Protein AF-A0A9E4D2E5-F1 (afdb_monomer_lite)

Foldseek 3Di:
DDDDDPDDDPPCPVWDFDDFDQPPQDLDPPVQRSQKDAAPPPPGDADQQWEADPPPGIIGGDRTGDDFQDWDADPNVRFIWTWDADPVRDIYTDTDD

Sequence (97 aa):
RAAIDIMGEIRDDGRRRYELEDLGFREVPNRWRKFYRHWDGPTDELAPNEILCPVCKVVIRSVREFRPGDRVYCMPCMTRMVVAEDGKGGLVAEVVF

Secondary structure (DSSP, 8-state):
-----SS---------B---------SS-GGGGGGEEE---TT----TTEEE-TTT-EEEE-SB---TT-EEEETTTTEEEEEEE-TTS-EEEEE--

Radius of gyration: 14.25 Å; chains: 1; bounding box: 36×35×33 Å

pLDDT: mean 89.62, std 16.89, range [34.72, 98.56]

Structure (mmCIF, N/CA/C/O backbone):
data_AF-A0A9E4D2E5-F1
#
_entry.id   AF-A0A9E4D2E5-F1
#
loop_
_atom_site.group_PDB
_atom_site.id
_atom_site.type_symbol
_atom_site.label_atom_id
_atom_site.label_alt_id
_atom_site.label_comp_id
_atom_site.label_asym_id
_atom_site.label_entity_id
_atom_site.label_seq_id
_atom_site.pdbx_PDB_ins_code
_atom_site.Cartn_x
_atom_site.Cartn_y
_atom_site.Cartn_z
_atom_site.occupancy
_atom_site.B_iso_or_equiv
_atom_site.auth_seq_id
_atom_site.auth_comp_id
_atom_site.auth_asym_id
_atom_site.auth_atom_id
_atom_site.pdbx_PDB_model_num
ATOM 1 N N . ARG A 1 1 ? -23.140 9.278 -0.254 1.00 34.72 1 ARG A N 1
ATOM 2 C CA . ARG A 1 1 ? -23.334 10.687 -0.677 1.00 34.72 1 ARG A CA 1
ATOM 3 C C . ARG A 1 1 ? -21.958 11.333 -0.781 1.00 34.72 1 ARG A C 1
ATOM 5 O O . ARG A 1 1 ? -21.404 11.692 0.244 1.00 34.72 1 ARG A O 1
ATOM 12 N N . ALA A 1 2 ? -21.387 11.397 -1.982 1.00 39.19 2 ALA A N 1
ATOM 13 C CA . ALA A 1 2 ? -20.207 12.210 -2.268 1.00 39.19 2 ALA A CA 1
ATOM 14 C C . ALA A 1 2 ? -20.697 13.431 -3.053 1.00 39.19 2 ALA A C 1
ATOM 16 O O . ALA A 1 2 ? -21.462 13.265 -4.003 1.00 39.19 2 ALA A O 1
ATOM 17 N N . ALA A 1 3 ? -20.335 14.633 -2.612 1.00 40.53 3 ALA A N 1
ATOM 18 C CA . ALA A 1 3 ? -20.640 15.862 -3.330 1.00 40.53 3 ALA A CA 1
ATOM 19 C C . ALA A 1 3 ? -19.585 16.050 -4.427 1.00 40.53 3 ALA A C 1
ATOM 21 O O . ALA A 1 3 ? -18.404 16.214 -4.123 1.00 40.53 3 ALA A O 1
ATOM 22 N N . ILE A 1 4 ? -20.017 15.973 -5.683 1.00 41.22 4 ILE A N 1
ATOM 23 C CA . ILE A 1 4 ? -19.251 16.417 -6.846 1.00 41.22 4 ILE A CA 1
ATOM 24 C C . ILE A 1 4 ? -19.740 17.840 -7.119 1.00 41.22 4 ILE A C 1
ATOM 26 O O . ILE A 1 4 ? -20.879 18.004 -7.548 1.00 41.22 4 ILE A O 1
ATOM 30 N N . ASP A 1 5 ? -18.912 18.846 -6.835 1.00 39.50 5 ASP A N 1
ATOM 31 C CA . ASP A 1 5 ? -19.146 20.212 -7.307 1.00 39.50 5 ASP A CA 1
ATOM 32 C C . ASP A 1 5 ? -18.443 20.416 -8.654 1.00 39.50 5 ASP A C 1
ATOM 34 O O . ASP A 1 5 ? -17.333 19.941 -8.889 1.00 39.50 5 ASP A O 1
ATOM 38 N N . ILE A 1 6 ? -19.145 21.108 -9.549 1.00 51.81 6 ILE A N 1
ATOM 39 C CA . ILE A 1 6 ? -18.896 21.258 -10.993 1.00 51.81 6 ILE A CA 1
ATOM 40 C C . ILE A 1 6 ? -17.734 22.226 -11.316 1.00 51.81 6 ILE A C 1
ATOM 42 O O . ILE A 1 6 ? -17.472 22.546 -12.471 1.00 51.81 6 ILE A O 1
ATOM 46 N N . MET A 1 7 ? -16.956 22.657 -10.325 1.00 44.91 7 MET A N 1
ATOM 47 C CA . MET A 1 7 ? -15.803 23.537 -10.523 1.00 44.91 7 MET A CA 1
ATOM 48 C C . MET A 1 7 ? -14.613 22.964 -9.761 1.00 44.91 7 MET A C 1
ATOM 50 O O . MET A 1 7 ? -14.681 22.799 -8.549 1.00 44.91 7 MET A O 1
ATOM 54 N N . GLY A 1 8 ? -13.560 22.602 -10.500 1.00 46.81 8 GLY A N 1
ATOM 55 C CA . GLY A 1 8 ? -12.367 21.891 -10.037 1.00 46.81 8 GLY A CA 1
ATOM 56 C C . GLY A 1 8 ? -11.511 22.638 -9.013 1.00 46.81 8 GLY A C 1
ATOM 57 O O . GLY A 1 8 ? -10.344 22.913 -9.271 1.00 46.81 8 GLY A O 1
ATOM 58 N N . GLU A 1 9 ? -12.055 22.906 -7.834 1.00 43.22 9 GLU A N 1
ATOM 59 C CA . GLU A 1 9 ? -11.268 23.134 -6.634 1.00 43.22 9 GLU A CA 1
ATOM 60 C C . GLU A 1 9 ? -10.908 21.771 -6.043 1.00 43.22 9 GLU A C 1
ATOM 62 O O . GLU A 1 9 ? -11.768 20.974 -5.657 1.00 43.22 9 GLU A O 1
ATOM 67 N N . ILE A 1 10 ? -9.609 21.478 -5.989 1.00 56.19 10 ILE A N 1
ATOM 68 C CA . ILE A 1 10 ? -9.095 20.367 -5.191 1.00 56.19 10 ILE A CA 1
ATOM 69 C C . ILE A 1 10 ? -9.446 20.706 -3.743 1.00 56.19 10 ILE A C 1
ATOM 71 O O . ILE A 1 10 ? -8.727 21.468 -3.101 1.00 56.19 10 ILE A O 1
ATOM 75 N N . ARG A 1 11 ? -10.558 20.166 -3.232 1.00 54.12 11 ARG A N 1
ATOM 76 C CA . ARG A 1 11 ? -10.847 20.213 -1.799 1.00 54.12 11 ARG A CA 1
ATOM 77 C C . ARG A 1 11 ? -9.665 19.574 -1.089 1.00 54.12 11 ARG A C 1
ATOM 79 O O . ARG A 1 11 ? -9.365 18.401 -1.321 1.00 54.12 11 ARG A O 1
ATOM 86 N N . ASP A 1 12 ? -8.977 20.371 -0.282 1.00 63.00 12 ASP A N 1
ATOM 87 C CA . ASP A 1 12 ? -8.009 19.851 0.663 1.00 63.00 12 ASP A CA 1
ATOM 88 C C . ASP A 1 12 ? -8.774 18.941 1.629 1.00 63.00 12 ASP A C 1
ATOM 90 O O . ASP A 1 12 ? -9.605 19.389 2.416 1.00 63.00 12 ASP A O 1
ATOM 94 N N . ASP A 1 13 ? -8.567 17.634 1.490 1.00 79.75 13 ASP A N 1
ATOM 95 C CA . ASP A 1 13 ? -9.193 16.606 2.325 1.00 79.75 13 ASP A CA 1
ATOM 96 C C . ASP A 1 13 ? -8.519 16.507 3.711 1.00 79.75 13 ASP A C 1
ATOM 98 O O . ASP A 1 13 ? -8.857 15.632 4.523 1.00 79.75 13 ASP A O 1
ATOM 102 N N . GLY A 1 14 ? -7.563 17.407 3.978 1.00 90.75 14 GLY A N 1
ATOM 103 C CA . GLY A 1 14 ? -6.782 17.483 5.203 1.00 90.75 14 GLY A CA 1
ATOM 104 C C . GLY A 1 14 ? -5.843 16.294 5.378 1.00 90.75 14 GLY A C 1
ATOM 105 O O . GLY A 1 14 ? -5.397 16.036 6.495 1.00 90.75 14 GLY A O 1
ATOM 106 N N . ARG A 1 15 ? -5.596 15.499 4.329 1.00 94.19 15 ARG A N 1
ATOM 107 C CA . ARG A 1 15 ? -4.668 14.366 4.390 1.00 94.19 15 ARG A CA 1
ATOM 108 C C . ARG A 1 15 ? -3.243 14.850 4.216 1.00 94.19 15 ARG A C 1
ATOM 110 O O . ARG A 1 15 ? -2.937 15.653 3.331 1.00 94.19 15 ARG A O 1
ATOM 117 N N . ARG A 1 16 ? -2.340 14.275 5.009 1.00 95.88 16 ARG A N 1
ATOM 118 C CA . ARG A 1 16 ? -0.901 14.465 4.812 1.00 95.88 16 ARG A CA 1
ATOM 119 C C . ARG A 1 16 ? -0.507 13.985 3.418 1.00 95.88 16 ARG A C 1
ATOM 121 O O . ARG A 1 16 ? -1.027 12.977 2.931 1.00 95.88 16 ARG A O 1
ATOM 128 N N . ARG A 1 17 ? 0.405 14.720 2.783 1.00 96.44 17 ARG A N 1
ATOM 129 C CA . ARG A 1 17 ? 0.976 14.368 1.482 1.00 96.44 17 ARG A CA 1
ATOM 130 C C . ARG A 1 17 ? 2.392 13.839 1.647 1.00 96.44 17 ARG A C 1
ATOM 132 O O . ARG A 1 17 ? 3.122 14.290 2.523 1.00 96.44 17 ARG A O 1
ATOM 139 N N . TYR A 1 18 ? 2.751 12.908 0.777 1.00 97.00 18 TYR A N 1
ATOM 140 C CA . TYR A 1 18 ? 4.011 12.183 0.799 1.00 97.00 18 TYR A CA 1
ATOM 141 C C . TYR A 1 18 ? 4.649 12.247 -0.584 1.00 97.00 18 TYR A C 1
ATOM 143 O O . TYR A 1 18 ? 3.981 12.033 -1.601 1.00 97.00 18 TYR A O 1
ATOM 151 N N . GLU A 1 19 ? 5.946 12.526 -0.621 1.00 97.00 19 GLU A N 1
ATOM 152 C CA . GLU A 1 19 ? 6.740 12.389 -1.835 1.00 97.00 19 GLU A CA 1
ATOM 153 C C . GLU A 1 19 ? 7.087 10.914 -2.044 1.00 97.00 19 GLU A C 1
ATOM 155 O O . GLU A 1 19 ? 7.446 10.197 -1.110 1.00 97.00 19 GLU A O 1
ATOM 160 N N . LEU A 1 20 ? 6.913 10.436 -3.277 1.00 97.38 20 LEU A N 1
ATOM 161 C CA . LEU A 1 20 ? 7.169 9.046 -3.637 1.00 97.38 20 LEU A CA 1
ATOM 162 C C . LEU A 1 20 ? 8.314 8.979 -4.637 1.00 97.38 20 LEU A C 1
ATOM 164 O O . LEU A 1 20 ? 8.183 9.446 -5.771 1.00 97.38 20 LEU A O 1
ATOM 168 N N . GLU A 1 21 ? 9.385 8.316 -4.230 1.00 95.00 21 GLU A N 1
ATOM 169 C CA . GLU A 1 21 ? 10.491 7.929 -5.098 1.00 95.00 21 GLU A CA 1
ATOM 170 C C . GLU A 1 21 ? 10.285 6.506 -5.637 1.00 95.00 21 GLU A C 1
ATOM 172 O O . GLU A 1 21 ? 9.567 5.696 -5.037 1.00 95.00 21 GLU A O 1
ATOM 177 N N . ASP A 1 22 ? 10.880 6.210 -6.796 1.00 94.31 22 ASP A N 1
ATOM 178 C CA . ASP A 1 22 ? 10.917 4.852 -7.349 1.00 94.31 22 ASP A CA 1
ATOM 179 C C . ASP A 1 22 ? 11.909 4.007 -6.540 1.00 94.31 22 ASP A C 1
ATOM 181 O O . ASP A 1 22 ? 13.101 4.303 -6.507 1.00 94.31 22 ASP A O 1
ATOM 185 N N . LEU A 1 23 ? 11.407 2.951 -5.898 1.00 94.94 23 LEU A N 1
ATOM 186 C CA . LEU A 1 23 ? 12.193 2.039 -5.062 1.00 94.94 23 LEU A CA 1
ATOM 187 C C . LEU A 1 23 ? 12.667 0.793 -5.829 1.00 94.94 23 LEU A C 1
ATOM 189 O O . LEU A 1 23 ? 13.105 -0.186 -5.232 1.00 94.94 23 LEU A O 1
ATOM 193 N N . GLY A 1 24 ? 12.578 0.805 -7.161 1.00 92.50 24 GLY A N 1
ATOM 194 C CA . GLY A 1 24 ? 13.073 -0.273 -8.012 1.00 92.50 24 GLY A CA 1
ATOM 195 C C . GLY A 1 24 ? 12.099 -1.436 -8.203 1.00 92.50 24 GLY A C 1
ATOM 196 O O . GLY A 1 24 ? 12.519 -2.490 -8.675 1.00 92.50 24 GLY A O 1
ATOM 197 N N . PHE A 1 25 ? 10.811 -1.256 -7.900 1.00 95.50 25 PHE A N 1
ATOM 198 C CA . PHE A 1 25 ? 9.767 -2.260 -8.124 1.00 95.50 25 PHE A CA 1
ATOM 199 C C . PHE A 1 25 ? 9.488 -2.413 -9.633 1.00 95.50 25 PHE A C 1
ATOM 201 O O . PHE A 1 25 ? 9.061 -1.464 -10.289 1.00 95.50 25 PHE A O 1
ATOM 208 N N . ARG A 1 26 ? 9.765 -3.575 -10.239 1.00 96.00 26 ARG A N 1
ATOM 209 C CA . ARG A 1 26 ? 9.787 -3.759 -11.714 1.00 96.00 26 ARG A CA 1
ATOM 210 C C . ARG A 1 26 ? 8.583 -4.509 -12.279 1.00 96.00 26 ARG A C 1
ATOM 212 O O . ARG A 1 26 ? 8.457 -4.599 -13.497 1.00 96.00 26 ARG A O 1
ATOM 219 N N . GLU A 1 27 ? 7.691 -4.982 -11.422 1.00 95.12 27 GLU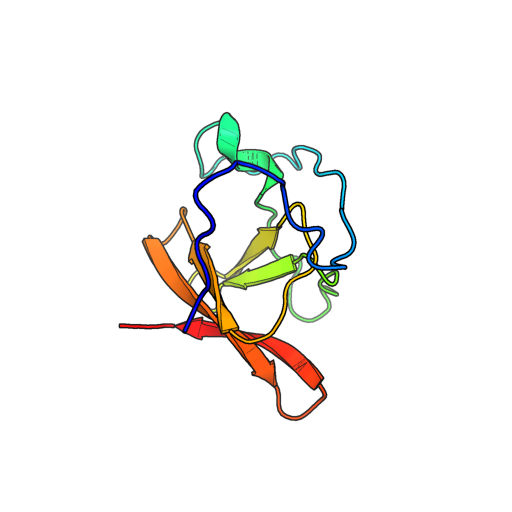 A N 1
ATOM 220 C CA . GLU A 1 27 ? 6.541 -5.828 -11.741 1.00 95.12 27 GLU A CA 1
ATOM 221 C C . GLU A 1 27 ? 5.351 -5.030 -12.311 1.00 95.12 27 GLU A C 1
ATOM 223 O O . GLU A 1 27 ? 4.359 -5.608 -12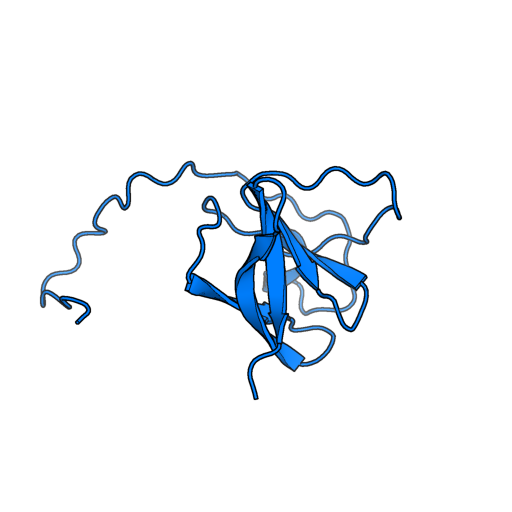.746 1.00 95.12 27 GLU A O 1
ATOM 228 N N . VAL A 1 28 ? 5.452 -3.695 -12.351 1.00 95.88 28 VAL A N 1
ATOM 229 C CA . VAL A 1 28 ? 4.469 -2.789 -12.971 1.00 95.88 28 VAL A CA 1
ATOM 230 C C . VAL A 1 28 ? 5.127 -1.844 -13.989 1.00 95.88 28 VAL A C 1
ATOM 232 O O . VAL A 1 28 ? 6.341 -1.597 -13.931 1.00 95.88 28 VAL A O 1
ATOM 235 N N . PRO A 1 29 ? 4.343 -1.259 -14.922 1.00 96.06 29 PRO A N 1
ATOM 236 C CA . PRO A 1 29 ? 4.842 -0.249 -15.852 1.00 96.06 29 PRO A CA 1
ATOM 237 C C . PRO A 1 29 ? 5.511 0.932 -15.140 1.00 96.06 29 PRO A C 1
ATOM 239 O O . PRO A 1 29 ? 5.068 1.345 -14.070 1.00 96.06 29 PRO A O 1
ATOM 242 N N . ASN A 1 30 ? 6.531 1.519 -15.779 1.00 96.00 30 ASN A N 1
ATOM 243 C CA . ASN A 1 30 ? 7.408 2.545 -15.197 1.00 96.00 30 ASN A CA 1
ATOM 244 C C . ASN A 1 30 ? 6.653 3.657 -14.440 1.00 96.00 30 ASN A C 1
ATOM 246 O O . ASN A 1 30 ? 6.967 3.934 -13.287 1.00 96.00 30 ASN A O 1
ATOM 250 N N . ARG A 1 31 ? 5.586 4.207 -15.038 1.00 94.94 31 ARG A N 1
ATOM 251 C CA . ARG A 1 31 ? 4.792 5.296 -14.439 1.00 94.94 31 ARG A CA 1
ATOM 252 C C . ARG A 1 31 ? 4.177 4.967 -13.069 1.00 94.94 31 ARG A C 1
ATOM 254 O O . ARG A 1 31 ? 3.789 5.882 -12.348 1.00 94.94 31 ARG A O 1
ATOM 261 N N . TRP A 1 32 ? 4.054 3.683 -12.729 1.00 95.56 32 TRP A N 1
ATOM 262 C CA . TRP A 1 32 ? 3.424 3.213 -11.499 1.00 95.56 32 TRP A CA 1
ATOM 263 C C . TRP A 1 32 ? 4.412 2.732 -10.436 1.00 95.56 32 TRP A C 1
ATOM 265 O O . TRP A 1 32 ? 3.996 2.536 -9.302 1.00 95.56 32 TRP A O 1
ATOM 275 N N . ARG A 1 33 ? 5.697 2.552 -10.760 1.00 97.31 33 ARG A N 1
ATOM 276 C CA . ARG A 1 33 ? 6.663 1.863 -9.883 1.00 97.31 33 ARG A CA 1
ATOM 277 C C . ARG A 1 33 ? 6.819 2.506 -8.512 1.00 97.31 33 ARG A C 1
ATOM 279 O O . ARG A 1 33 ? 6.778 1.806 -7.513 1.00 97.31 33 ARG A O 1
ATOM 286 N N . LYS A 1 34 ? 6.859 3.840 -8.452 1.00 97.50 34 LYS A N 1
ATOM 287 C CA . LYS A 1 34 ? 6.927 4.604 -7.192 1.00 97.50 34 LYS A CA 1
ATOM 288 C C . LYS A 1 34 ? 5.788 4.319 -6.204 1.00 97.50 34 LYS A C 1
ATOM 290 O O . LYS A 1 34 ? 5.941 4.567 -5.013 1.00 97.50 34 LYS A O 1
ATOM 295 N N . PHE A 1 35 ? 4.651 3.806 -6.679 1.00 98.25 35 PHE A N 1
ATOM 296 C CA . PHE A 1 35 ? 3.513 3.435 -5.834 1.00 98.25 35 PHE A CA 1
ATOM 297 C C . PHE A 1 35 ? 3.639 2.027 -5.243 1.00 98.25 35 PHE A C 1
ATOM 299 O O . PHE A 1 35 ? 2.703 1.559 -4.605 1.00 98.25 35 PHE A O 1
ATOM 306 N N . TYR A 1 36 ? 4.759 1.341 -5.460 1.00 98.19 36 TYR A N 1
ATOM 307 C CA . TYR A 1 36 ? 4.980 -0.009 -4.971 1.00 98.19 36 TYR A CA 1
ATOM 308 C C . TYR A 1 36 ? 6.369 -0.141 -4.355 1.00 98.19 36 TYR A C 1
ATOM 310 O O . TYR A 1 36 ? 7.329 0.494 -4.795 1.00 98.19 36 TYR A O 1
ATOM 318 N N . ARG A 1 37 ? 6.463 -0.997 -3.343 1.00 98.00 37 ARG A N 1
ATOM 319 C CA . ARG A 1 37 ? 7.718 -1.564 -2.847 1.00 98.00 37 ARG A CA 1
ATOM 320 C C . ARG A 1 37 ? 7.481 -3.005 -2.413 1.00 98.00 37 ARG A C 1
ATOM 322 O O . ARG A 1 37 ? 6.339 -3.406 -2.157 1.00 98.00 37 ARG A O 1
ATOM 329 N N . HIS A 1 38 ? 8.548 -3.788 -2.355 1.00 97.81 38 HIS A N 1
ATOM 330 C CA . HIS A 1 38 ? 8.485 -5.118 -1.763 1.00 97.81 38 HIS A CA 1
ATOM 331 C C . HIS A 1 38 ? 8.223 -5.001 -0.256 1.00 97.81 38 HIS A C 1
ATOM 333 O O . HIS A 1 38 ? 8.604 -4.016 0.374 1.00 97.81 38 HIS A O 1
ATOM 339 N N . TRP A 1 39 ? 7.493 -5.975 0.283 1.00 97.56 39 TRP A N 1
ATOM 340 C CA . TRP A 1 39 ? 7.259 -6.096 1.718 1.00 97.56 39 TRP A CA 1
ATOM 341 C C . TRP A 1 39 ? 8.472 -6.760 2.365 1.00 97.56 39 TRP A C 1
ATOM 343 O O . TRP A 1 39 ? 8.880 -7.838 1.927 1.00 97.56 39 TRP A O 1
ATOM 353 N N . ASP A 1 40 ? 9.013 -6.147 3.414 1.00 96.06 40 ASP A N 1
ATOM 354 C CA . ASP A 1 40 ? 10.225 -6.613 4.103 1.00 96.06 40 ASP A CA 1
ATOM 355 C C . ASP A 1 40 ? 9.936 -7.712 5.147 1.00 96.06 40 ASP A C 1
ATOM 357 O O . ASP A 1 40 ? 10.839 -8.217 5.815 1.00 96.06 40 ASP A O 1
ATOM 361 N N . GLY A 1 41 ? 8.672 -8.135 5.267 1.00 95.50 41 GLY A N 1
ATOM 362 C CA . GLY A 1 41 ? 8.235 -9.234 6.125 1.00 95.50 41 GLY A CA 1
ATOM 363 C C . GLY A 1 41 ? 7.512 -8.780 7.400 1.00 95.50 41 GLY A C 1
ATOM 364 O O . GLY A 1 41 ? 7.059 -7.643 7.498 1.00 95.50 41 GLY A O 1
ATOM 365 N N . PRO A 1 42 ? 7.343 -9.666 8.400 1.00 93.75 42 PRO A N 1
ATOM 366 C CA . PRO A 1 42 ? 6.478 -9.413 9.561 1.00 93.75 42 PRO A CA 1
ATOM 367 C C . PRO A 1 42 ? 6.852 -8.212 10.440 1.00 93.75 42 PRO A C 1
ATOM 369 O O . PRO A 1 42 ? 6.021 -7.766 11.223 1.00 93.75 42 PRO A O 1
ATOM 372 N N . THR A 1 43 ? 8.088 -7.723 10.341 1.00 94.38 43 THR A N 1
ATOM 373 C CA . THR A 1 43 ? 8.594 -6.557 11.083 1.00 94.38 43 THR A CA 1
ATOM 374 C C . THR A 1 43 ? 8.569 -5.269 10.257 1.00 94.38 43 THR A C 1
ATOM 376 O O . THR A 1 43 ? 9.095 -4.259 10.707 1.00 94.38 43 THR A O 1
ATOM 379 N N . ASP A 1 44 ? 8.027 -5.310 9.038 1.00 95.50 44 ASP 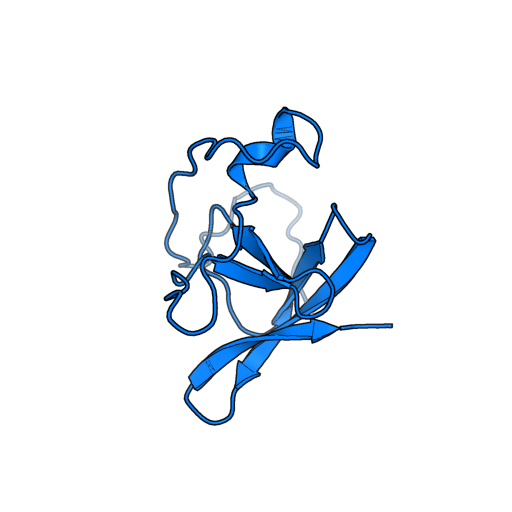A N 1
ATOM 380 C CA . ASP A 1 44 ? 7.901 -4.145 8.165 1.00 95.50 44 ASP A CA 1
ATOM 381 C C . ASP A 1 44 ? 6.828 -3.191 8.711 1.00 95.50 44 ASP A C 1
ATOM 383 O O . ASP A 1 44 ? 5.642 -3.534 8.784 1.00 95.50 44 ASP A O 1
ATOM 387 N N . GLU A 1 45 ? 7.258 -1.998 9.114 1.00 94.75 45 GLU A N 1
ATOM 388 C CA . GLU A 1 45 ? 6.387 -0.941 9.617 1.00 94.75 45 GLU A CA 1
ATOM 389 C C . GLU A 1 45 ? 5.875 -0.086 8.455 1.00 94.75 45 GLU A C 1
ATOM 391 O O . GLU A 1 45 ? 6.616 0.671 7.826 1.00 94.75 45 GLU A O 1
ATOM 396 N N . LEU A 1 46 ? 4.576 -0.192 8.175 1.00 96.12 46 LEU A N 1
ATOM 397 C CA . LEU A 1 46 ? 3.944 0.567 7.099 1.00 96.12 46 LEU A CA 1
ATOM 398 C C . LEU A 1 46 ? 3.734 2.028 7.505 1.00 96.12 46 LEU A C 1
ATOM 400 O O . LEU A 1 46 ? 3.167 2.322 8.561 1.00 96.12 46 LEU A O 1
ATOM 404 N N . ALA A 1 47 ? 4.128 2.953 6.630 1.00 95.81 47 ALA A N 1
ATOM 405 C CA . ALA A 1 47 ? 3.821 4.366 6.818 1.00 95.81 47 ALA A CA 1
ATOM 406 C C . ALA A 1 47 ? 2.308 4.646 6.640 1.00 95.81 47 ALA A C 1
ATOM 408 O O . ALA A 1 47 ? 1.600 3.859 6.012 1.00 95.81 47 ALA A O 1
ATOM 409 N N . PRO A 1 48 ? 1.776 5.795 7.108 1.00 96.56 48 PRO A N 1
ATOM 410 C CA . PRO A 1 48 ? 0.335 6.086 7.027 1.00 96.56 48 PRO A CA 1
ATOM 411 C C . PRO A 1 48 ? -0.236 6.178 5.600 1.00 96.56 48 PRO A C 1
ATOM 413 O O . PRO A 1 48 ? -1.448 6.185 5.400 1.00 96.56 48 PRO A O 1
ATOM 416 N N . ASN A 1 49 ? 0.621 6.290 4.587 1.00 97.94 49 ASN A N 1
ATOM 417 C CA . ASN A 1 49 ? 0.272 6.275 3.168 1.00 97.94 49 ASN A CA 1
ATOM 418 C C . ASN A 1 49 ? 0.626 4.949 2.478 1.00 97.94 49 ASN A C 1
ATOM 420 O O . ASN A 1 49 ? 0.685 4.897 1.248 1.00 97.94 49 ASN A O 1
ATOM 424 N N . GLU A 1 50 ? 0.892 3.901 3.250 1.00 98.31 50 GLU A N 1
ATOM 425 C CA . GLU A 1 50 ? 1.232 2.570 2.771 1.00 98.31 50 GLU A CA 1
ATOM 426 C C . GLU A 1 50 ? 0.200 1.544 3.234 1.00 98.31 50 GLU A C 1
ATOM 428 O O . GLU A 1 50 ? -0.389 1.655 4.306 1.00 98.31 50 GLU A O 1
ATOM 433 N N . ILE A 1 51 ? -0.040 0.538 2.397 1.00 98.44 51 ILE A N 1
ATOM 434 C CA . ILE A 1 51 ? -0.944 -0.559 2.714 1.00 98.44 51 ILE A CA 1
ATOM 435 C C . ILE A 1 51 ? -0.441 -1.858 2.089 1.00 98.44 51 ILE A C 1
ATOM 437 O O . ILE A 1 51 ? -0.039 -1.895 0.923 1.00 98.44 51 ILE A O 1
ATOM 441 N N . LEU A 1 52 ? -0.459 -2.946 2.856 1.00 98.38 52 LEU A N 1
ATOM 442 C CA . LEU A 1 52 ? -0.039 -4.260 2.376 1.00 98.38 52 LEU A CA 1
ATOM 443 C C . LEU A 1 52 ? -1.181 -4.936 1.616 1.00 98.38 52 LEU A C 1
ATOM 445 O O . LEU A 1 52 ? -2.273 -5.119 2.151 1.00 98.38 52 LEU A O 1
ATOM 449 N N . CYS A 1 53 ? -0.922 -5.390 0.391 1.00 98.00 53 CYS A N 1
ATOM 450 C CA . CYS A 1 53 ? -1.857 -6.268 -0.301 1.00 98.00 53 CYS A CA 1
ATOM 451 C C . CYS A 1 53 ? -1.890 -7.644 0.398 1.00 98.00 53 CYS A C 1
ATOM 453 O O . CYS A 1 53 ? -0.863 -8.332 0.425 1.00 98.00 53 CYS A O 1
ATOM 455 N N . PRO A 1 54 ? -3.045 -8.116 0.906 1.00 97.12 54 PRO A N 1
ATOM 456 C CA . PRO A 1 54 ? -3.123 -9.379 1.629 1.00 97.12 54 PRO A CA 1
ATOM 457 C C . PRO A 1 54 ? -2.900 -10.589 0.713 1.00 97.12 54 PRO A C 1
ATOM 459 O O . PRO A 1 54 ? -2.538 -11.646 1.226 1.00 97.12 54 PRO A O 1
ATOM 462 N N . VAL A 1 55 ? -3.064 -10.419 -0.607 1.00 97.56 55 VAL A N 1
ATOM 463 C CA . VAL A 1 55 ? -2.969 -11.474 -1.627 1.00 97.56 55 VAL A CA 1
ATOM 464 C C . VAL A 1 55 ? -1.524 -11.725 -2.058 1.00 97.56 55 VAL A C 1
ATOM 466 O O . VAL A 1 55 ? -1.010 -12.818 -1.858 1.00 97.56 55 VAL A O 1
ATOM 469 N N . CYS A 1 56 ? -0.856 -10.724 -2.637 1.00 97.38 56 CYS A N 1
ATOM 470 C CA . CYS A 1 56 ? 0.487 -10.895 -3.212 1.00 97.38 56 CYS A CA 1
ATOM 471 C C . CYS A 1 56 ? 1.620 -10.318 -2.357 1.00 97.38 56 CYS A C 1
ATOM 473 O O . CYS A 1 56 ? 2.771 -10.369 -2.774 1.00 97.38 56 CYS A O 1
ATOM 475 N N . LYS A 1 57 ? 1.301 -9.781 -1.170 1.00 97.00 57 LYS A N 1
ATOM 476 C CA . LYS A 1 57 ? 2.279 -9.278 -0.194 1.00 97.00 57 LYS A CA 1
ATOM 477 C C . LYS A 1 57 ? 3.225 -8.206 -0.747 1.00 97.00 57 LYS A C 1
ATOM 479 O O . LYS A 1 57 ? 4.389 -8.145 -0.381 1.00 97.00 57 LYS A O 1
ATOM 484 N N . VAL A 1 58 ? 2.710 -7.339 -1.614 1.00 97.94 58 VAL A N 1
ATOM 485 C CA . VAL A 1 58 ? 3.391 -6.101 -2.025 1.00 97.94 58 VAL A CA 1
ATOM 486 C C . VAL A 1 58 ? 2.825 -4.929 -1.238 1.00 97.94 58 VAL A C 1
ATOM 488 O O . VAL A 1 58 ? 1.623 -4.906 -0.943 1.00 97.94 58 VAL A O 1
ATOM 491 N N . VAL A 1 59 ? 3.665 -3.947 -0.933 1.00 98.50 59 VAL A N 1
ATOM 492 C CA . VAL A 1 59 ? 3.227 -2.711 -0.287 1.00 98.50 59 VAL A CA 1
ATOM 493 C C . VAL A 1 59 ? 2.827 -1.713 -1.365 1.00 98.50 59 VAL A C 1
ATOM 495 O O . VAL A 1 59 ? 3.591 -1.429 -2.288 1.00 98.50 59 VAL A O 1
ATOM 498 N N . ILE A 1 60 ? 1.609 -1.194 -1.251 1.00 98.56 60 ILE A N 1
ATOM 499 C CA . ILE A 1 60 ? 1.047 -0.168 -2.125 1.00 98.56 60 ILE A CA 1
ATOM 500 C C . ILE A 1 60 ? 1.155 1.163 -1.400 1.00 98.56 60 ILE A C 1
ATOM 502 O O . ILE A 1 60 ? 0.749 1.285 -0.248 1.00 98.56 60 ILE A O 1
ATOM 506 N N . ARG A 1 61 ? 1.682 2.165 -2.090 1.00 98.44 61 ARG A N 1
ATOM 507 C CA . ARG A 1 61 ? 1.962 3.498 -1.562 1.00 98.44 61 ARG A CA 1
ATOM 508 C C . ARG A 1 61 ? 1.018 4.503 -2.207 1.00 98.44 61 ARG A C 1
ATOM 510 O O . ARG A 1 61 ? 0.624 4.349 -3.363 1.00 98.44 61 ARG A O 1
ATOM 517 N N . SER A 1 62 ? 0.685 5.560 -1.485 1.00 97.62 62 SER A N 1
ATOM 518 C CA . SER A 1 62 ? -0.150 6.664 -1.953 1.00 97.62 62 SER A CA 1
ATOM 519 C C . SER A 1 62 ? 0.561 7.997 -1.731 1.00 97.62 62 SER A C 1
ATOM 521 O O . SER A 1 62 ? 1.354 8.154 -0.810 1.00 97.62 62 SER A O 1
ATOM 523 N N . VAL A 1 63 ? 0.275 8.992 -2.573 1.00 97.19 63 VAL A N 1
ATOM 524 C CA . VAL A 1 63 ? 0.755 10.373 -2.357 1.00 97.19 63 VAL A CA 1
ATOM 525 C C . VAL A 1 63 ? 0.024 11.026 -1.179 1.00 97.19 63 VAL A C 1
ATOM 527 O O . VAL A 1 63 ? 0.468 12.048 -0.670 1.00 97.19 63 VAL A O 1
ATOM 530 N N . ARG A 1 64 ? -1.100 10.458 -0.735 1.00 96.88 64 ARG A N 1
ATOM 531 C CA . ARG A 1 64 ? -1.887 10.931 0.408 1.00 96.88 64 ARG A CA 1
ATOM 532 C C . ARG A 1 64 ? -1.989 9.838 1.460 1.00 96.88 64 ARG A C 1
ATOM 534 O O . ARG A 1 64 ? -2.048 8.665 1.102 1.00 96.88 64 ARG A O 1
ATOM 541 N N . GLU A 1 65 ? -2.084 10.243 2.718 1.00 97.38 65 GLU A N 1
ATOM 542 C CA . GLU A 1 65 ? -2.447 9.368 3.838 1.00 97.38 65 GLU A CA 1
ATOM 543 C C . GLU A 1 65 ? -3.692 8.521 3.510 1.00 97.38 65 GLU A C 1
ATOM 545 O O . GLU A 1 65 ? -4.677 9.030 2.949 1.00 97.38 65 GLU A O 1
ATOM 550 N N . PHE A 1 66 ? -3.636 7.230 3.842 1.00 97.44 66 PHE A N 1
ATOM 551 C CA . PHE A 1 66 ? -4.781 6.333 3.750 1.00 97.44 66 PHE A CA 1
ATOM 552 C C . PHE A 1 66 ? -5.725 6.541 4.933 1.00 97.44 66 PHE A C 1
ATOM 554 O O . PHE A 1 66 ? -5.311 6.837 6.051 1.00 97.44 66 PHE A O 1
ATOM 561 N N . ARG A 1 67 ? -7.020 6.367 4.682 1.00 96.44 67 ARG A N 1
ATOM 562 C CA . ARG A 1 67 ? -8.074 6.356 5.697 1.00 96.44 67 ARG A CA 1
ATOM 563 C C . ARG A 1 67 ? -9.023 5.183 5.451 1.00 96.44 67 ARG A C 1
ATOM 565 O O . ARG A 1 67 ? -9.187 4.776 4.296 1.00 96.44 67 ARG A O 1
ATOM 572 N N . PRO A 1 68 ? -9.698 4.671 6.494 1.00 97.25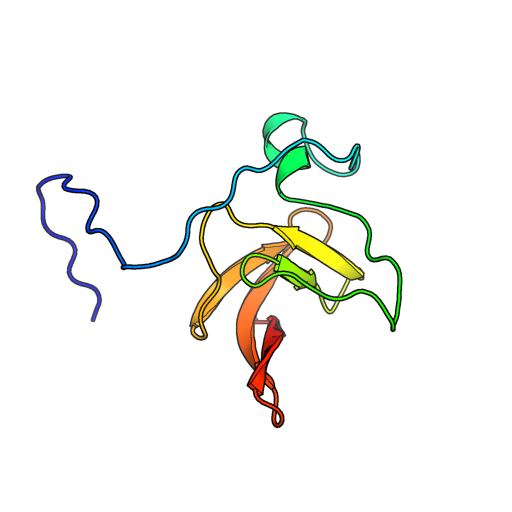 68 PRO A N 1
ATOM 573 C CA . PRO A 1 68 ? -10.735 3.662 6.321 1.00 97.25 68 PRO A CA 1
ATOM 574 C C . PRO A 1 68 ? -11.780 4.079 5.280 1.00 97.25 68 PRO A C 1
ATOM 576 O O . PRO A 1 68 ? -12.228 5.227 5.244 1.00 97.25 68 PRO A O 1
ATOM 579 N N . GLY A 1 69 ? -12.154 3.140 4.414 1.00 96.94 69 GLY A N 1
ATOM 580 C CA . GLY A 1 69 ? -13.057 3.358 3.284 1.00 96.94 69 GLY A CA 1
ATOM 581 C C . GLY A 1 69 ? -12.367 3.737 1.968 1.00 96.94 69 GLY A C 1
ATOM 582 O O . GLY A 1 69 ? -13.023 3.714 0.921 1.00 96.94 69 GLY A O 1
ATOM 583 N N . ASP A 1 70 ? -11.066 4.042 1.972 1.00 97.31 70 ASP A N 1
ATOM 584 C CA . ASP A 1 70 ? -10.319 4.282 0.736 1.00 97.31 70 ASP A CA 1
ATOM 585 C C . ASP A 1 70 ? -10.260 3.032 -0.134 1.00 97.31 70 ASP A C 1
ATOM 587 O O . ASP A 1 70 ? -9.996 1.930 0.338 1.00 97.31 70 ASP A O 1
ATOM 591 N N . ARG A 1 71 ? -10.465 3.204 -1.441 1.00 97.38 71 ARG A N 1
ATOM 592 C CA . ARG A 1 71 ? -10.370 2.106 -2.407 1.00 97.38 71 ARG A CA 1
ATOM 593 C C . ARG A 1 71 ? -8.952 1.997 -2.934 1.00 97.38 71 ARG A C 1
ATOM 595 O O . ARG A 1 71 ? -8.394 2.975 -3.428 1.00 97.38 71 ARG A O 1
ATOM 602 N N . VAL A 1 72 ? -8.413 0.788 -2.902 1.00 97.44 72 VAL A N 1
ATOM 603 C CA . VAL A 1 72 ? -7.060 0.482 -3.359 1.00 97.44 72 VAL A CA 1
ATOM 604 C C . VAL A 1 72 ? -7.124 -0.625 -4.398 1.00 97.44 72 VAL A C 1
ATOM 606 O O . VAL A 1 72 ? -7.866 -1.597 -4.266 1.00 97.44 72 VAL A O 1
ATOM 609 N N . TYR A 1 73 ? -6.340 -0.471 -5.457 1.00 96.31 73 TYR A N 1
ATOM 610 C CA . TYR A 1 73 ? -6.210 -1.469 -6.505 1.00 96.31 73 TYR A CA 1
ATOM 611 C C . TYR A 1 73 ? -4.761 -1.925 -6.598 1.00 96.31 73 TYR A C 1
ATOM 613 O O . TYR A 1 73 ? -3.871 -1.123 -6.880 1.00 96.31 73 TYR A O 1
ATOM 621 N N . CYS A 1 74 ? -4.527 -3.215 -6.372 1.00 97.12 74 CYS A N 1
ATOM 622 C CA . CYS A 1 74 ? -3.210 -3.805 -6.530 1.00 97.12 74 CYS A CA 1
ATOM 623 C C . CYS A 1 74 ? -3.003 -4.181 -7.996 1.00 97.12 74 CYS A C 1
ATOM 625 O O . CYS A 1 74 ? -3.579 -5.155 -8.471 1.00 97.12 74 CYS A O 1
ATOM 627 N N . MET A 1 75 ? -2.169 -3.435 -8.717 1.00 97.06 75 MET A N 1
ATOM 628 C CA . MET A 1 75 ? -1.879 -3.740 -10.119 1.00 97.06 75 MET A CA 1
ATOM 629 C C . MET A 1 75 ? -1.162 -5.089 -10.316 1.00 97.06 75 MET A C 1
ATOM 631 O O . MET A 1 75 ? -1.564 -5.801 -11.231 1.00 97.06 75 MET A O 1
ATOM 635 N N . PRO A 1 76 ? -0.188 -5.498 -9.473 1.00 96.75 76 PRO A N 1
ATOM 636 C CA . PRO A 1 76 ? 0.479 -6.795 -9.619 1.00 96.75 76 PRO A CA 1
ATOM 637 C C . PRO A 1 76 ? -0.449 -8.018 -9.618 1.00 96.75 76 PRO A C 1
ATOM 639 O O . PRO A 1 76 ? -0.261 -8.924 -10.421 1.00 96.75 76 PRO A O 1
ATOM 642 N N . CYS A 1 77 ? -1.454 -8.055 -8.737 1.00 97.12 77 CYS A N 1
ATOM 643 C CA . CYS A 1 77 ? -2.365 -9.204 -8.610 1.00 97.12 77 CYS A CA 1
ATOM 644 C C . CYS A 1 77 ? -3.810 -8.903 -9.024 1.00 97.12 77 CYS A C 1
ATOM 646 O O . CYS A 1 77 ? -4.695 -9.727 -8.813 1.00 97.12 77 CYS A O 1
ATOM 648 N N . MET A 1 78 ? -4.065 -7.714 -9.572 1.00 96.69 78 MET A N 1
ATOM 649 C CA . MET A 1 78 ? -5.379 -7.248 -10.030 1.00 96.69 78 MET A CA 1
ATOM 650 C C . MET A 1 78 ? -6.472 -7.227 -8.942 1.00 96.69 78 MET A C 1
ATOM 652 O O . MET A 1 78 ? -7.662 -7.125 -9.245 1.00 96.69 78 MET A O 1
ATOM 656 N N . THR A 1 79 ? -6.090 -7.310 -7.666 1.00 97.31 79 THR A N 1
ATOM 657 C CA . THR A 1 79 ? -7.038 -7.375 -6.548 1.00 97.31 79 THR A CA 1
ATOM 658 C C . THR A 1 79 ? -7.563 -5.983 -6.203 1.00 97.31 79 THR A C 1
ATOM 660 O O . THR A 1 79 ? -6.797 -5.022 -6.079 1.00 97.31 79 THR A O 1
ATOM 663 N N . ARG A 1 80 ? -8.883 -5.881 -6.019 1.00 97.94 80 ARG A N 1
ATOM 664 C CA . ARG A 1 80 ? -9.569 -4.685 -5.514 1.00 97.94 80 ARG A CA 1
ATOM 665 C C . ARG A 1 80 ? -9.746 -4.802 -4.010 1.00 97.94 80 ARG A C 1
ATOM 667 O O . ARG A 1 80 ? -10.097 -5.867 -3.509 1.00 97.94 80 ARG A O 1
ATOM 674 N N . MET A 1 81 ? -9.483 -3.715 -3.300 1.00 98.06 81 MET A N 1
ATOM 675 C CA . MET A 1 81 ? -9.479 -3.695 -1.844 1.00 98.06 81 MET A CA 1
ATOM 676 C C . MET A 1 81 ? -10.064 -2.390 -1.315 1.00 98.06 81 MET A C 1
ATOM 678 O O . MET A 1 81 ? -10.096 -1.373 -2.016 1.00 98.06 81 MET A O 1
ATOM 682 N N . VAL A 1 82 ? -10.488 -2.422 -0.060 1.00 98.19 82 VAL A N 1
ATOM 683 C CA . VAL A 1 82 ? -10.797 -1.240 0.739 1.00 98.19 82 VAL A CA 1
ATOM 684 C C . VAL A 1 82 ? -9.848 -1.186 1.934 1.00 98.19 82 VAL A C 1
ATOM 686 O O . VAL A 1 82 ? -9.498 -2.222 2.495 1.00 98.19 82 VAL A O 1
ATOM 689 N N . VAL A 1 83 ? -9.394 0.009 2.298 1.00 98.00 83 VAL A N 1
ATOM 690 C CA . VAL A 1 83 ? -8.661 0.226 3.547 1.00 98.00 83 VAL A CA 1
ATOM 691 C C . VAL A 1 83 ? -9.648 0.120 4.706 1.00 98.00 83 VAL A C 1
ATOM 693 O O . VAL A 1 83 ? -10.704 0.753 4.683 1.00 98.00 83 VAL A O 1
ATOM 696 N N . ALA A 1 84 ? -9.292 -0.650 5.720 1.00 97.44 84 ALA A N 1
ATOM 697 C CA . ALA A 1 84 ? -10.026 -0.823 6.962 1.00 97.44 84 ALA A CA 1
ATOM 698 C C . ALA A 1 84 ? -9.080 -0.627 8.156 1.00 97.44 84 ALA A C 1
ATOM 700 O O . ALA A 1 84 ? -7.859 -0.619 7.998 1.00 97.44 84 ALA A O 1
ATOM 701 N N .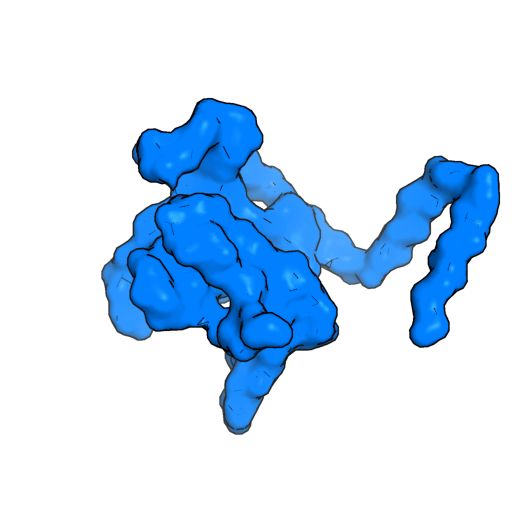 GLU A 1 85 ? -9.651 -0.454 9.342 1.00 95.62 85 GLU A N 1
ATOM 702 C CA . GLU A 1 85 ? -8.913 -0.520 10.604 1.00 95.62 85 GLU A CA 1
ATOM 703 C C . GLU A 1 85 ? -8.927 -1.956 11.130 1.00 95.62 85 GLU A C 1
ATOM 705 O O . GLU A 1 85 ? -9.958 -2.630 11.100 1.00 95.62 85 GLU A O 1
ATOM 710 N N . ASP A 1 86 ? -7.789 -2.426 11.632 1.00 91.00 86 ASP A N 1
ATOM 711 C CA . ASP A 1 86 ? -7.731 -3.641 12.428 1.00 91.00 86 ASP A CA 1
ATOM 712 C C . ASP A 1 86 ? -8.246 -3.392 13.859 1.00 91.00 86 ASP A C 1
AT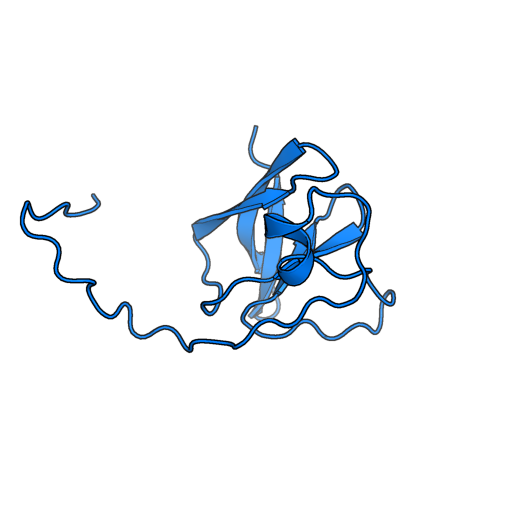OM 714 O O . ASP A 1 86 ? -8.449 -2.261 14.305 1.00 91.00 86 ASP A O 1
ATOM 718 N N . GLY A 1 87 ? -8.428 -4.468 14.631 1.00 85.94 87 GLY A N 1
ATOM 719 C CA . GLY A 1 87 ? -8.889 -4.381 16.023 1.00 85.94 87 GLY A CA 1
ATOM 720 C C . GLY A 1 87 ? -7.915 -3.702 17.002 1.00 85.94 87 GLY A C 1
ATOM 721 O O . GLY A 1 87 ? -8.189 -3.683 18.200 1.00 85.94 87 GLY A O 1
ATOM 722 N N . LYS A 1 88 ? -6.771 -3.196 16.530 1.00 87.69 88 LYS A N 1
ATOM 723 C CA . LYS A 1 88 ? -5.727 -2.513 17.306 1.00 87.69 88 LYS A CA 1
ATOM 724 C C . LYS A 1 88 ? -5.469 -1.080 16.810 1.00 87.69 88 LYS A C 1
ATOM 726 O O . LYS A 1 88 ? -4.599 -0.414 17.368 1.00 87.69 88 LYS A O 1
ATOM 731 N N . GLY A 1 89 ? -6.218 -0.602 15.812 1.00 84.25 89 GLY A N 1
ATOM 732 C CA . GLY A 1 89 ? -6.089 0.738 15.230 1.00 84.25 89 GLY A CA 1
ATOM 733 C C . GLY A 1 89 ? -5.059 0.863 14.098 1.00 84.25 89 GLY A C 1
ATOM 734 O O . GLY A 1 89 ? -4.746 1.980 13.693 1.00 84.25 89 GLY A O 1
ATOM 735 N N . GLY A 1 90 ? -4.514 -0.246 13.592 1.00 91.19 90 GLY A N 1
ATOM 736 C CA . GLY A 1 90 ? -3.664 -0.280 12.399 1.00 91.19 90 GLY A CA 1
ATOM 737 C C . GLY A 1 90 ? -4.482 -0.328 11.106 1.00 91.19 90 GLY A C 1
ATOM 738 O O . GLY A 1 90 ? -5.616 -0.796 11.102 1.00 91.19 90 GLY A O 1
ATOM 739 N N . LEU A 1 91 ? -3.919 0.137 9.986 1.00 96.38 91 LEU A N 1
ATOM 740 C CA . LEU A 1 91 ? -4.584 0.049 8.681 1.00 96.38 91 LEU A CA 1
ATOM 741 C C . LEU A 1 91 ? -4.308 -1.299 8.006 1.00 96.38 91 LEU A C 1
ATOM 743 O O . LEU A 1 91 ? -3.159 -1.720 7.870 1.00 96.38 91 LEU A O 1
ATOM 747 N N . VAL A 1 92 ? -5.366 -1.943 7.516 1.00 97.00 92 VAL A N 1
ATOM 748 C CA . VAL A 1 92 ? -5.310 -3.188 6.738 1.00 97.00 92 VAL A CA 1
ATOM 749 C C . VAL A 1 92 ? -6.103 -3.055 5.441 1.00 97.00 92 VAL A C 1
ATOM 751 O O . VAL A 1 92 ? -7.019 -2.245 5.336 1.00 97.00 92 VAL A O 1
ATOM 754 N N . ALA A 1 93 ? -5.737 -3.827 4.418 1.00 97.69 93 ALA A N 1
ATOM 755 C CA . ALA A 1 93 ? -6.512 -3.909 3.184 1.00 97.69 93 ALA A CA 1
ATOM 756 C C . ALA A 1 93 ? -7.407 -5.149 3.203 1.00 97.69 93 ALA A C 1
ATOM 758 O O . ALA A 1 93 ? -6.919 -6.274 3.325 1.00 97.69 93 ALA A O 1
ATOM 759 N N . GLU A 1 94 ? -8.704 -4.944 3.007 1.00 97.81 94 GLU A N 1
ATOM 760 C CA . GLU A 1 94 ? -9.694 -6.008 2.866 1.00 97.81 94 GLU A CA 1
ATOM 761 C C . GLU A 1 94 ? -10.086 -6.170 1.400 1.00 97.81 94 GLU A C 1
ATOM 763 O O . GLU A 1 94 ? -10.357 -5.192 0.701 1.00 97.81 94 GLU A O 1
ATOM 768 N N . VAL A 1 95 ? -10.101 -7.411 0.913 1.00 97.56 95 VAL A N 1
ATOM 769 C CA . VAL A 1 95 ? -10.471 -7.718 -0.474 1.00 97.56 95 VAL A CA 1
ATOM 770 C C . VAL A 1 95 ? -11.966 -7.486 -0.677 1.00 97.56 95 VAL A C 1
ATOM 772 O O . VAL A 1 95 ? -12.784 -7.969 0.100 1.00 97.56 95 VAL A O 1
ATOM 775 N N . VAL A 1 96 ? -12.317 -6.789 -1.757 1.00 94.62 96 VAL A N 1
ATOM 776 C CA . VAL A 1 96 ? -13.706 -6.603 -2.200 1.00 94.62 96 VAL A CA 1
ATOM 777 C C . VAL A 1 96 ? -13.951 -7.369 -3.499 1.00 94.62 96 VAL A C 1
ATOM 779 O O . VAL A 1 96 ? -13.163 -7.259 -4.443 1.00 94.62 96 VAL A O 1
ATOM 782 N N . PHE A 1 97 ? -15.043 -8.137 -3.522 1.00 77.25 97 PHE A N 1
ATOM 783 C CA . PHE A 1 97 ? -15.516 -8.918 -4.670 1.00 77.25 97 PHE A CA 1
ATOM 784 C C . PHE A 1 97 ? -16.445 -8.095 -5.569 1.00 77.25 97 PHE A C 1
ATOM 786 O O . PHE A 1 97 ? -17.266 -7.322 -5.023 1.00 77.25 97 PHE A O 1
#